Protein AF-A0A2N1WD27-F1 (afdb_monomer_lite)

Structure (mmCIF, N/CA/C/O backbone):
data_AF-A0A2N1WD27-F1
#
_entry.id   AF-A0A2N1WD27-F1
#
loop_
_atom_site.group_PDB
_atom_site.id
_atom_site.type_symbol
_atom_site.label_atom_id
_atom_site.label_alt_id
_atom_site.label_comp_id
_atom_site.label_asym_id
_atom_site.label_entity_id
_atom_site.label_seq_id
_atom_site.pdbx_PDB_ins_code
_atom_site.Cartn_x
_atom_site.Cartn_y
_atom_site.Cartn_z
_atom_site.occupancy
_atom_site.B_iso_or_equiv
_atom_site.auth_seq_id
_atom_site.auth_comp_id
_atom_site.auth_asym_id
_atom_site.auth_atom_id
_atom_site.pdbx_PDB_model_num
ATOM 1 N N . MET A 1 1 ? 9.491 15.174 7.357 1.00 64.56 1 MET A N 1
ATOM 2 C CA . MET A 1 1 ? 8.780 13.883 7.474 1.00 64.56 1 MET A CA 1
ATOM 3 C C . MET A 1 1 ? 7.460 14.091 8.195 1.00 64.56 1 MET A C 1
ATOM 5 O O . MET A 1 1 ? 7.411 14.002 9.409 1.00 64.56 1 MET A O 1
ATOM 9 N N . ILE A 1 2 ? 6.407 14.437 7.459 1.00 92.50 2 ILE A N 1
ATOM 10 C CA . ILE A 1 2 ? 5.065 14.607 8.039 1.00 92.50 2 ILE A CA 1
ATOM 11 C C . ILE A 1 2 ? 4.198 13.405 7.642 1.00 92.50 2 ILE A C 1
ATOM 13 O O . ILE A 1 2 ? 3.631 12.753 8.510 1.00 92.50 2 ILE A O 1
ATOM 17 N N . GLY A 1 3 ? 4.207 13.022 6.359 1.00 92.94 3 GLY A N 1
ATOM 18 C CA . GLY A 1 3 ? 3.419 11.891 5.850 1.00 92.94 3 GLY A CA 1
ATOM 19 C C . GLY A 1 3 ? 3.654 10.574 6.597 1.00 92.94 3 GLY A C 1
ATOM 20 O O . GLY A 1 3 ? 2.706 9.997 7.118 1.00 92.94 3 GLY A O 1
ATOM 21 N N . ALA A 1 4 ? 4.909 10.129 6.724 1.00 94.44 4 ALA A N 1
ATOM 22 C CA . ALA A 1 4 ? 5.231 8.874 7.415 1.00 94.44 4 ALA A CA 1
ATOM 23 C C . ALA A 1 4 ? 4.758 8.852 8.885 1.00 94.44 4 ALA A C 1
ATOM 25 O O . ALA A 1 4 ? 4.253 7.834 9.350 1.00 94.44 4 ALA A O 1
ATOM 26 N N . PHE A 1 5 ? 4.854 9.984 9.595 1.00 95.06 5 PHE A N 1
ATOM 27 C CA . PHE A 1 5 ? 4.371 10.106 10.974 1.00 95.06 5 PHE A CA 1
ATOM 28 C C . PHE A 1 5 ? 2.852 9.904 11.066 1.00 95.06 5 PHE A C 1
ATOM 30 O O . PHE A 1 5 ? 2.384 9.144 11.912 1.00 95.06 5 PHE A O 1
ATOM 37 N N . TYR A 1 6 ? 2.080 10.529 10.169 1.00 95.31 6 TYR A N 1
ATOM 38 C CA . TYR A 1 6 ? 0.624 10.372 10.145 1.00 95.31 6 TYR A CA 1
ATOM 39 C C . TYR A 1 6 ? 0.189 8.961 9.737 1.00 95.31 6 TYR A C 1
ATOM 41 O O . TYR A 1 6 ? -0.715 8.416 10.366 1.00 95.31 6 TYR A O 1
ATOM 49 N N . TYR A 1 7 ? 0.854 8.335 8.760 1.00 95.00 7 TYR A N 1
ATOM 50 C CA . TYR A 1 7 ? 0.557 6.949 8.378 1.00 95.00 7 TYR A CA 1
ATOM 51 C C . TYR A 1 7 ? 0.766 5.980 9.542 1.00 95.00 7 TYR A C 1
ATOM 53 O O . TYR A 1 7 ? -0.132 5.205 9.869 1.00 95.00 7 TYR A O 1
ATOM 61 N N . LEU A 1 8 ? 1.918 6.057 10.214 1.00 94.81 8 LEU A N 1
ATOM 62 C CA . LEU A 1 8 ? 2.206 5.192 11.358 1.00 94.81 8 LEU A CA 1
ATOM 63 C C . LEU A 1 8 ? 1.264 5.464 12.534 1.00 94.81 8 LEU A C 1
ATOM 65 O O . LEU A 1 8 ? 0.846 4.523 13.206 1.00 94.81 8 LEU A O 1
ATOM 69 N N . ARG A 1 9 ? 0.881 6.728 12.763 1.00 95.12 9 ARG A N 1
ATOM 70 C CA . ARG A 1 9 ? -0.123 7.077 13.774 1.00 95.12 9 ARG A CA 1
ATOM 71 C C . ARG A 1 9 ? -1.460 6.401 13.479 1.00 95.12 9 ARG A C 1
ATOM 73 O O . ARG A 1 9 ? -2.019 5.808 14.387 1.00 95.12 9 ARG A O 1
ATOM 80 N N . ILE A 1 10 ? -1.945 6.436 12.238 1.00 94.75 10 ILE A N 1
ATOM 81 C CA . ILE A 1 10 ? -3.220 5.802 11.860 1.00 94.75 10 ILE A CA 1
ATOM 82 C C . ILE A 1 10 ? -3.165 4.285 12.057 1.00 94.75 10 ILE A C 1
ATOM 84 O O . ILE A 1 10 ? -4.077 3.722 12.657 1.00 94.75 10 ILE A O 1
ATOM 88 N N . VAL A 1 11 ? -2.088 3.625 11.616 1.00 95.19 11 VAL A N 1
ATOM 89 C CA . VAL A 1 11 ? -1.910 2.176 11.826 1.00 95.19 11 VAL A CA 1
ATOM 90 C C . VAL A 1 11 ? -1.911 1.843 13.315 1.00 95.19 11 VAL A C 1
ATOM 92 O O . VAL A 1 11 ? -2.534 0.867 13.728 1.00 95.19 11 VAL A O 1
ATOM 95 N N . LYS A 1 12 ? -1.257 2.678 14.131 1.00 94.19 12 LYS A N 1
ATOM 96 C CA . LYS A 1 12 ? -1.271 2.515 15.581 1.00 94.19 12 LYS A CA 1
ATOM 97 C C . LYS A 1 12 ? -2.695 2.599 16.143 1.00 94.19 12 LYS A C 1
ATOM 99 O O . LYS A 1 12 ? -3.096 1.684 16.851 1.00 94.19 12 LYS A O 1
ATOM 104 N N . LEU A 1 13 ? -3.449 3.644 15.795 1.00 94.31 13 LEU A N 1
ATOM 105 C CA . LEU A 1 13 ? -4.834 3.822 16.251 1.00 94.31 13 LEU A CA 1
ATOM 106 C C . LEU A 1 13 ? -5.716 2.619 15.850 1.00 94.31 13 LEU A C 1
ATOM 108 O O . LEU A 1 13 ? -6.509 2.147 16.648 1.00 94.31 13 LEU A O 1
ATOM 112 N N . MET A 1 14 ? -5.554 2.079 14.634 1.00 91.56 14 MET A N 1
ATOM 113 C CA . MET A 1 14 ? -6.381 0.963 14.141 1.00 91.56 14 MET A CA 1
ATOM 114 C C . MET A 1 14 ? -6.163 -0.371 14.869 1.00 91.56 14 MET A C 1
ATOM 116 O O . MET A 1 14 ? -7.108 -1.147 14.979 1.00 91.56 14 MET A O 1
ATOM 120 N N . TYR A 1 15 ? -4.934 -0.674 15.298 1.00 90.94 15 TYR A N 1
ATOM 121 C CA . TYR A 1 15 ? -4.587 -1.991 15.855 1.00 90.94 15 TYR A CA 1
ATOM 122 C C . TYR A 1 15 ? -4.378 -2.002 17.370 1.00 90.94 15 TYR A C 1
ATOM 124 O O . TYR A 1 15 ? -4.484 -3.066 17.976 1.00 90.94 15 TYR A O 1
ATOM 132 N N . PHE A 1 16 ? -4.032 -0.861 17.971 1.00 93.38 16 PHE A N 1
ATOM 133 C CA . PHE A 1 16 ? -3.671 -0.792 19.389 1.00 93.38 16 PHE A CA 1
ATOM 134 C C . PHE A 1 16 ? -4.703 -0.073 20.255 1.00 93.38 16 PHE A C 1
ATOM 136 O O . PHE A 1 16 ? -4.698 -0.303 21.464 1.00 93.38 16 PHE A O 1
ATOM 143 N N . ASP A 1 17 ? -5.568 0.760 19.676 1.00 91.44 17 ASP A N 1
ATOM 144 C CA . ASP A 1 17 ? -6.622 1.423 20.439 1.00 91.44 17 ASP A CA 1
ATOM 145 C C . ASP A 1 17 ? -7.914 0.600 20.423 1.00 91.44 17 ASP A C 1
ATOM 147 O O . ASP A 1 17 ? -8.175 -0.207 19.527 1.00 91.44 17 ASP A O 1
ATOM 151 N N . GLU A 1 18 ? -8.729 0.790 21.457 1.00 89.06 18 GLU A N 1
ATOM 152 C CA . GLU A 1 18 ? -9.991 0.078 21.607 1.00 89.06 18 GLU A CA 1
ATOM 153 C C . GLU A 1 18 ? -11.028 0.587 20.587 1.00 89.06 18 GLU A C 1
ATOM 155 O O . GLU A 1 18 ? -11.243 1.798 20.485 1.00 89.06 18 GLU A O 1
ATOM 160 N N . PRO A 1 19 ? -11.689 -0.302 19.818 1.00 85.88 19 PRO A N 1
ATOM 161 C CA . PRO A 1 19 ? -12.655 0.124 18.815 1.00 85.88 19 PRO A CA 1
ATOM 162 C C . PRO A 1 19 ? -13.917 0.697 19.465 1.00 85.88 19 PRO A C 1
ATOM 164 O O . PRO A 1 19 ? -14.571 0.028 20.267 1.00 85.88 19 PRO A O 1
ATOM 167 N N . GLU A 1 20 ? -14.320 1.893 19.035 1.00 85.31 20 GLU A N 1
ATOM 168 C CA . GLU A 1 20 ? -15.581 2.526 19.455 1.00 85.31 20 GLU A CA 1
ATOM 169 C C . GLU A 1 20 ? -16.814 1.730 18.996 1.00 85.31 20 GLU A C 1
ATOM 171 O O . GLU A 1 20 ? -17.849 1.719 19.662 1.00 85.31 20 GLU A O 1
ATOM 176 N N . VAL A 1 21 ? -16.703 1.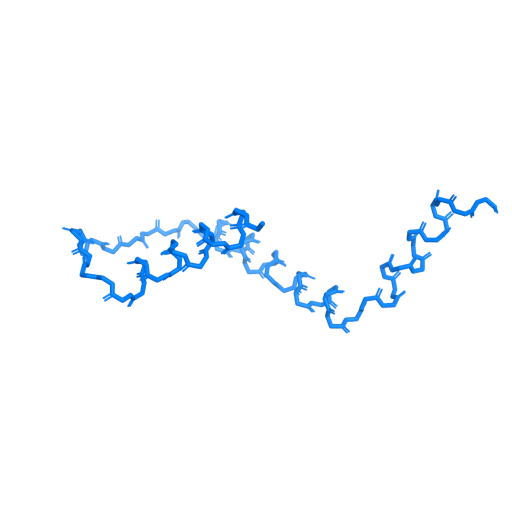030 17.862 1.00 84.75 21 VAL A N 1
ATOM 177 C CA . VAL A 1 21 ? -17.779 0.236 17.265 1.00 84.75 21 VAL A CA 1
ATOM 178 C C . VAL A 1 21 ? -17.252 -1.155 16.929 1.00 84.75 21 VAL A C 1
ATOM 180 O O . VAL A 1 21 ? -16.312 -1.312 16.156 1.00 84.75 21 VAL A O 1
ATOM 183 N N . ARG A 1 22 ? -17.886 -2.185 17.498 1.00 81.12 22 ARG A N 1
ATOM 184 C CA . ARG A 1 22 ? -17.526 -3.601 17.293 1.00 81.12 22 ARG A CA 1
ATOM 185 C C . ARG A 1 22 ? -18.411 -4.311 16.264 1.00 81.12 22 ARG A C 1
ATOM 187 O O . ARG A 1 22 ? -18.466 -5.539 16.243 1.00 81.12 22 ARG A O 1
ATOM 194 N N . THR A 1 23 ? -19.150 -3.567 15.443 1.00 86.88 23 THR A N 1
ATOM 195 C CA . THR A 1 23 ? -19.984 -4.182 14.408 1.00 86.88 23 THR A CA 1
ATOM 196 C C . THR A 1 23 ? -19.097 -4.812 13.330 1.00 86.88 23 THR A C 1
ATOM 198 O O . THR A 1 23 ? -18.094 -4.218 12.925 1.00 86.88 23 THR A O 1
ATOM 201 N N . PRO A 1 24 ? -19.423 -6.030 12.863 1.00 82.56 24 PRO A N 1
ATOM 202 C CA . PRO A 1 24 ? -18.654 -6.673 11.811 1.00 82.56 24 PRO A CA 1
ATOM 203 C C . PRO A 1 24 ? -18.767 -5.869 10.513 1.00 82.56 24 PRO A C 1
ATOM 205 O O . PRO A 1 24 ? -19.860 -5.534 10.054 1.00 82.56 24 PRO A O 1
ATOM 208 N N . ILE A 1 25 ? -17.619 -5.573 9.906 1.00 85.50 25 ILE A N 1
ATOM 209 C CA . ILE A 1 25 ? -17.557 -4.888 8.616 1.00 85.50 25 ILE A CA 1
ATOM 210 C C . ILE A 1 25 ? -17.810 -5.925 7.517 1.00 85.50 25 ILE A C 1
ATOM 212 O O . ILE A 1 25 ? -16.976 -6.795 7.260 1.00 85.50 25 ILE A O 1
ATOM 216 N N . HIS A 1 26 ? -18.958 -5.828 6.850 1.00 89.25 26 HIS A N 1
ATOM 217 C CA . HIS A 1 26 ? -19.285 -6.667 5.699 1.00 89.25 26 HIS A CA 1
ATOM 218 C C . HIS A 1 26 ? -18.809 -5.997 4.406 1.00 89.25 26 HIS A C 1
ATOM 220 O O . HIS A 1 26 ? -19.422 -5.049 3.921 1.00 89.25 26 HIS A O 1
ATOM 226 N N . ALA A 1 27 ? -17.712 -6.501 3.840 1.00 89.38 27 ALA A N 1
ATOM 227 C CA . ALA A 1 27 ? -17.224 -6.071 2.533 1.00 89.38 27 ALA A CA 1
ATOM 228 C C . ALA A 1 27 ? -17.830 -6.940 1.408 1.00 89.38 27 ALA A C 1
ATOM 230 O O . ALA A 1 27 ? -17.750 -8.172 1.500 1.00 89.38 27 ALA A O 1
ATOM 231 N N . PRO A 1 28 ? -18.379 -6.339 0.333 1.00 94.12 28 PRO A N 1
ATOM 232 C CA . PRO A 1 28 ? -18.801 -7.069 -0.862 1.00 94.12 28 PRO A CA 1
ATOM 233 C C . PRO A 1 28 ? -17.660 -7.900 -1.465 1.00 94.12 28 PRO A C 1
ATOM 235 O O . PRO A 1 28 ? -16.486 -7.538 -1.346 1.00 94.12 28 PRO A O 1
ATOM 238 N N . ILE A 1 29 ? -17.996 -9.003 -2.142 1.00 94.94 29 ILE A N 1
ATOM 239 C CA . ILE A 1 29 ? -17.004 -9.901 -2.761 1.00 94.94 29 ILE A CA 1
ATOM 240 C C . ILE A 1 29 ? -16.131 -9.150 -3.771 1.00 94.94 29 ILE A C 1
ATOM 242 O O . ILE A 1 29 ? -14.913 -9.312 -3.742 1.00 94.94 29 ILE A O 1
ATOM 246 N N . ASP A 1 30 ? -16.726 -8.275 -4.582 1.00 95.44 30 ASP A N 1
ATOM 247 C CA . ASP A 1 30 ? -15.999 -7.489 -5.585 1.00 95.44 30 ASP A CA 1
ATOM 248 C C . ASP A 1 30 ? -14.940 -6.592 -4.937 1.00 95.44 30 ASP A C 1
ATOM 250 O O . ASP A 1 30 ? -13.796 -6.534 -5.386 1.00 95.44 30 ASP A O 1
ATOM 254 N N . PHE A 1 31 ? -15.283 -5.956 -3.812 1.00 95.31 31 PHE A N 1
ATOM 255 C CA . PHE A 1 31 ? -14.352 -5.113 -3.066 1.00 95.31 31 PHE A CA 1
ATOM 256 C C . PHE A 1 31 ? -13.183 -5.925 -2.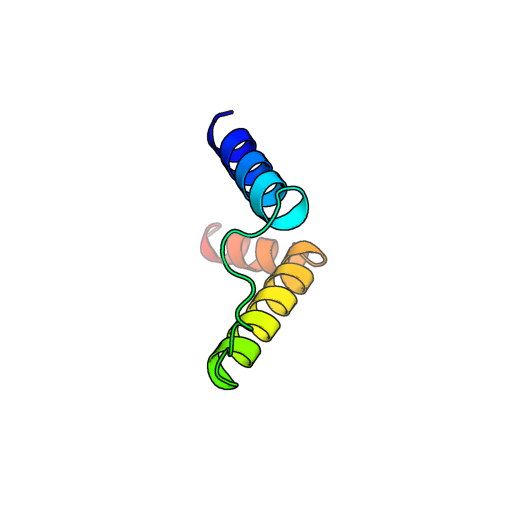496 1.00 95.31 31 PHE A C 1
ATOM 258 O O . PHE A 1 31 ? -12.026 -5.514 -2.593 1.00 95.31 31 PHE A O 1
ATOM 265 N N . ARG A 1 32 ? -13.468 -7.110 -1.940 1.00 94.81 32 ARG A N 1
ATOM 266 C CA . ARG A 1 32 ? -12.431 -8.018 -1.429 1.00 94.81 32 ARG A CA 1
ATOM 267 C C . ARG A 1 32 ? -11.511 -8.496 -2.549 1.00 94.81 32 ARG A C 1
ATOM 269 O O . ARG A 1 32 ? -10.298 -8.479 -2.367 1.00 94.81 32 ARG A O 1
ATOM 276 N N . ALA A 1 33 ? -12.072 -8.870 -3.699 1.00 96.81 33 ALA A N 1
ATOM 277 C CA . ALA A 1 33 ? -11.305 -9.310 -4.859 1.00 96.81 33 ALA A CA 1
ATOM 278 C C . ALA A 1 33 ? -10.355 -8.210 -5.350 1.00 96.81 33 ALA A C 1
ATOM 280 O O . ALA A 1 33 ? -9.163 -8.465 -5.515 1.00 96.81 33 ALA A O 1
ATOM 281 N N . VAL A 1 34 ? -10.846 -6.974 -5.498 1.00 97.06 34 VAL A N 1
ATOM 282 C CA . VAL A 1 34 ? -10.021 -5.826 -5.906 1.00 97.06 34 VAL A CA 1
ATOM 283 C C . VAL A 1 34 ? -8.901 -5.561 -4.901 1.00 97.06 34 VAL A C 1
ATOM 285 O O . VAL A 1 34 ? -7.752 -5.397 -5.308 1.00 97.06 34 VAL A O 1
ATOM 288 N N . LEU A 1 35 ? -9.198 -5.568 -3.598 1.00 96.06 35 LEU A N 1
ATOM 289 C CA . LEU A 1 35 ? -8.191 -5.346 -2.559 1.00 96.06 35 LEU A CA 1
ATOM 290 C C . LEU A 1 35 ? -7.111 -6.439 -2.567 1.00 96.06 35 LEU A C 1
ATOM 292 O O . LEU A 1 35 ? -5.925 -6.135 -2.463 1.00 96.06 35 LEU A O 1
ATOM 296 N N . THR A 1 36 ? -7.504 -7.706 -2.729 1.00 96.88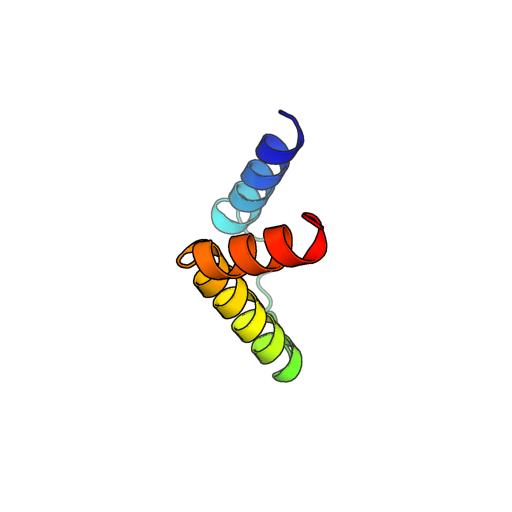 36 THR A N 1
ATOM 297 C CA . THR A 1 36 ? -6.567 -8.833 -2.815 1.00 96.88 36 THR A CA 1
ATOM 298 C C . THR A 1 36 ? -5.691 -8.745 -4.060 1.00 96.88 36 THR A C 1
ATOM 300 O O . THR A 1 36 ? -4.475 -8.886 -3.952 1.00 96.88 36 THR A O 1
ATOM 303 N N . VAL A 1 37 ? -6.277 -8.475 -5.230 1.00 97.75 37 VAL A N 1
ATOM 304 C CA . VAL A 1 37 ? -5.522 -8.316 -6.482 1.00 97.75 37 VAL A CA 1
ATOM 305 C C . VAL A 1 37 ? -4.559 -7.134 -6.382 1.00 97.75 37 VAL A C 1
ATOM 307 O O . VAL A 1 37 ? -3.397 -7.265 -6.758 1.00 97.75 37 VAL A O 1
ATOM 310 N N . ASN A 1 38 ? -5.001 -6.004 -5.825 1.00 96.75 38 ASN A N 1
ATOM 311 C CA . ASN A 1 38 ? -4.154 -4.830 -5.635 1.00 96.75 38 ASN A CA 1
ATOM 312 C C . ASN A 1 38 ? -2.985 -5.116 -4.680 1.00 96.75 38 ASN A C 1
ATOM 314 O O . ASN A 1 38 ? -1.840 -4.829 -5.019 1.00 96.75 38 ASN A O 1
ATOM 318 N N . GLY A 1 39 ? -3.252 -5.752 -3.535 1.00 96.44 39 GLY A N 1
ATOM 319 C CA . GLY A 1 39 ? -2.214 -6.143 -2.582 1.00 96.44 39 GLY A CA 1
ATOM 320 C C . GLY A 1 39 ? -1.200 -7.116 -3.187 1.00 96.44 39 GLY A C 1
ATOM 321 O O . GLY A 1 39 ? 0.004 -6.920 -3.038 1.00 96.44 39 GLY A O 1
ATOM 322 N N . LEU A 1 40 ? -1.664 -8.120 -3.940 1.00 97.06 40 LEU A N 1
ATOM 323 C CA . LEU A 1 40 ? -0.787 -9.046 -4.663 1.00 97.06 40 LEU A CA 1
ATOM 324 C C . LEU A 1 40 ? 0.056 -8.331 -5.720 1.00 97.06 40 LEU A C 1
ATOM 326 O O . LEU A 1 40 ? 1.245 -8.620 -5.837 1.00 97.06 40 LEU A O 1
ATOM 330 N N . ALA A 1 41 ? -0.522 -7.379 -6.454 1.00 95.00 41 ALA A N 1
ATOM 331 C CA . ALA A 1 41 ? 0.216 -6.578 -7.421 1.00 95.00 41 ALA A CA 1
ATOM 332 C C . ALA A 1 41 ? 1.290 -5.720 -6.737 1.00 95.00 41 ALA A C 1
ATOM 334 O O . ALA A 1 41 ? 2.428 -5.710 -7.198 1.00 95.00 41 ALA A O 1
ATOM 335 N N . MET A 1 42 ? 0.979 -5.057 -5.615 1.00 94.31 42 MET A N 1
ATOM 336 C CA . MET A 1 42 ? 1.976 -4.293 -4.854 1.00 94.31 42 MET A CA 1
ATOM 337 C C . MET A 1 42 ? 3.111 -5.183 -4.343 1.00 94.31 42 MET A C 1
ATOM 339 O O . MET A 1 42 ? 4.272 -4.795 -4.440 1.00 94.31 42 MET A O 1
ATOM 343 N N . LEU A 1 43 ? 2.800 -6.381 -3.839 1.00 94.19 43 LEU A N 1
ATOM 344 C CA . LEU A 1 43 ? 3.812 -7.345 -3.405 1.00 94.19 43 LEU A CA 1
ATOM 345 C C . LEU A 1 43 ? 4.669 -7.826 -4.579 1.00 94.19 43 LEU A C 1
ATOM 347 O O . LEU A 1 43 ? 5.892 -7.798 -4.492 1.00 94.19 43 LEU A O 1
ATOM 351 N N . GLY A 1 44 ? 4.047 -8.220 -5.691 1.00 94.00 44 GLY A N 1
ATOM 352 C CA . GLY A 1 44 ? 4.751 -8.686 -6.884 1.00 94.00 44 GLY A CA 1
ATOM 353 C C . GLY A 1 44 ? 5.660 -7.611 -7.477 1.00 94.00 44 GLY A C 1
ATOM 354 O O . GLY A 1 44 ? 6.842 -7.858 -7.694 1.00 94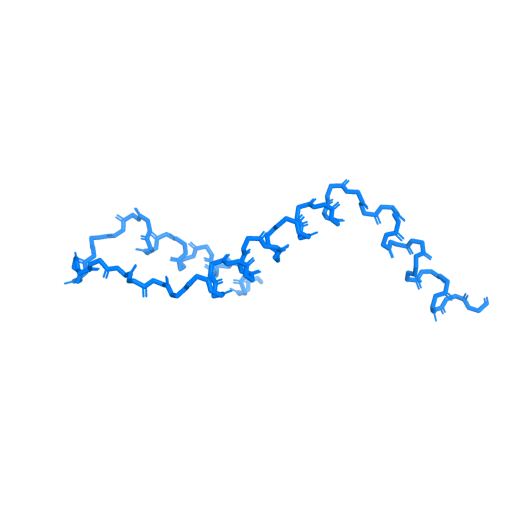.00 44 GLY A O 1
ATOM 355 N N . LEU A 1 45 ? 5.141 -6.399 -7.677 1.00 91.94 45 LEU A N 1
ATOM 356 C CA . LEU A 1 45 ? 5.906 -5.272 -8.217 1.00 91.94 45 LEU A CA 1
ATOM 357 C C . LEU A 1 45 ? 6.963 -4.750 -7.233 1.00 91.94 45 LEU A C 1
ATOM 359 O O . LEU A 1 45 ? 8.016 -4.286 -7.663 1.00 91.94 45 LEU A O 1
ATOM 363 N N . GLY A 1 46 ? 6.701 -4.824 -5.926 1.00 89.62 46 GLY A N 1
ATOM 364 C CA . GLY A 1 46 ? 7.650 -4.426 -4.889 1.00 89.62 46 GLY A CA 1
ATOM 365 C C . GLY A 1 46 ? 8.820 -5.401 -4.749 1.00 89.62 46 GLY A C 1
ATOM 366 O O . GLY A 1 46 ? 9.965 -4.966 -4.662 1.00 89.62 46 GLY A O 1
ATOM 367 N N . VAL A 1 47 ? 8.550 -6.711 -4.768 1.00 91.88 47 VAL A N 1
ATOM 368 C CA . VAL A 1 47 ? 9.582 -7.763 -4.692 1.00 91.88 47 VAL A CA 1
ATOM 369 C C . VAL A 1 47 ? 10.362 -7.869 -6.006 1.00 91.88 47 VAL A C 1
ATOM 371 O O . VAL A 1 47 ? 11.587 -7.961 -5.987 1.00 91.88 47 VAL A O 1
ATOM 374 N N . PHE A 1 48 ? 9.675 -7.813 -7.150 1.00 89.31 48 PHE A N 1
ATOM 375 C CA . PHE A 1 48 ? 10.263 -7.932 -8.489 1.00 89.31 48 PHE A CA 1
ATOM 376 C C . PHE A 1 48 ? 10.268 -6.588 -9.231 1.00 89.31 48 PHE A C 1
ATOM 378 O O . PHE A 1 48 ? 9.745 -6.455 -10.339 1.00 89.31 48 PHE A O 1
ATOM 385 N N . SER A 1 49 ? 10.894 -5.574 -8.635 1.00 87.25 49 SER A N 1
ATOM 386 C CA . SER A 1 49 ? 10.910 -4.203 -9.170 1.00 87.25 49 SER A CA 1
ATOM 387 C C . SER A 1 49 ? 11.655 -4.044 -10.502 1.00 87.25 49 SER A C 1
ATOM 389 O O . SER A 1 49 ? 11.388 -3.099 -11.243 1.00 87.25 49 SER A O 1
ATOM 391 N N . GLY A 1 50 ? 12.556 -4.971 -10.851 1.00 86.88 50 GLY A N 1
ATOM 392 C CA . GLY A 1 50 ? 13.388 -4.884 -12.057 1.00 86.88 50 GLY A CA 1
ATOM 393 C C . GLY A 1 50 ? 12.590 -4.774 -13.362 1.00 86.88 50 GLY A C 1
ATOM 394 O O . GLY A 1 50 ? 12.931 -3.960 -14.218 1.00 86.88 50 GLY A O 1
ATOM 395 N N . GLY A 1 51 ? 11.491 -5.526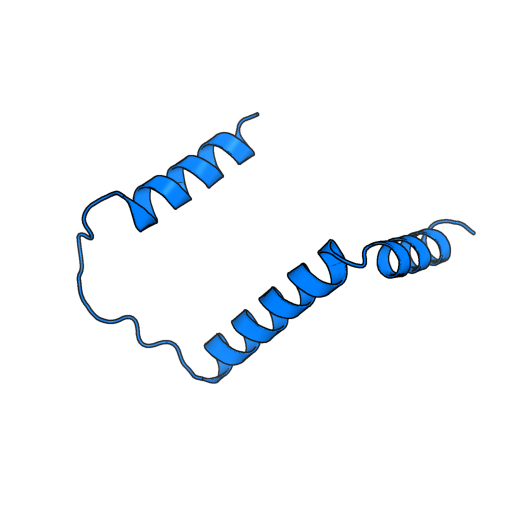 -13.497 1.00 85.31 51 GLY A N 1
ATOM 396 C CA . GLY A 1 51 ? 10.620 -5.442 -14.675 1.00 85.31 51 GLY A CA 1
ATOM 397 C C . GLY A 1 51 ? 9.896 -4.096 -14.778 1.00 85.31 51 GLY A C 1
ATOM 398 O O . GLY A 1 51 ? 9.840 -3.503 -15.853 1.00 85.31 51 GLY A O 1
ATOM 399 N N . LEU A 1 52 ? 9.409 -3.574 -13.646 1.00 87.56 52 LEU A N 1
ATOM 400 C CA . LEU A 1 52 ? 8.748 -2.269 -13.584 1.00 87.56 52 LEU A CA 1
ATOM 401 C C . LEU A 1 52 ? 9.716 -1.136 -13.949 1.00 87.56 52 LEU A C 1
ATOM 403 O O . LEU A 1 52 ? 9.371 -0.259 -14.735 1.00 87.56 52 LEU A O 1
ATOM 407 N N . ILE A 1 53 ? 10.945 -1.185 -13.428 1.00 90.62 53 ILE A N 1
ATOM 408 C CA . ILE A 1 53 ? 11.996 -0.218 -13.763 1.00 90.62 53 ILE A CA 1
ATOM 409 C C . ILE A 1 53 ? 12.337 -0.295 -15.254 1.00 90.62 53 ILE A C 1
ATOM 411 O O . ILE A 1 53 ? 12.448 0.747 -15.889 1.00 90.62 53 ILE A O 1
ATOM 415 N N . GLY A 1 54 ? 12.442 -1.496 -15.834 1.00 90.62 54 GLY A N 1
ATOM 416 C CA . GLY A 1 54 ? 12.687 -1.672 -17.268 1.00 90.62 54 GLY A CA 1
ATOM 417 C C . GLY A 1 54 ? 11.612 -1.022 -18.146 1.00 90.62 54 GLY A C 1
ATOM 418 O O . GLY A 1 54 ? 11.944 -0.330 -19.106 1.00 90.62 54 GLY A O 1
ATOM 419 N N . VAL A 1 55 ? 10.333 -1.166 -17.780 1.00 88.56 55 VAL A N 1
ATOM 420 C CA . VAL A 1 55 ? 9.221 -0.483 -18.466 1.00 88.56 55 VAL A CA 1
ATOM 421 C C . VAL A 1 55 ? 9.324 1.036 -18.315 1.00 88.56 55 VAL A C 1
ATOM 423 O O . VAL A 1 55 ? 9.171 1.751 -19.301 1.00 88.56 55 VAL A O 1
ATOM 426 N N . CYS A 1 56 ? 9.628 1.544 -17.117 1.00 91.25 56 CYS A N 1
ATOM 427 C CA . CYS A 1 56 ? 9.829 2.979 -16.904 1.00 91.25 56 CYS A CA 1
ATOM 428 C C . CYS A 1 56 ? 10.996 3.523 -17.742 1.00 91.25 56 CYS A C 1
ATOM 430 O O . CYS A 1 56 ? 10.866 4.571 -18.365 1.00 91.25 56 CYS A O 1
ATOM 432 N N . VAL A 1 57 ? 12.121 2.806 -17.792 1.00 94.12 57 VAL A N 1
ATOM 433 C CA . VAL A 1 57 ? 13.282 3.186 -18.607 1.00 94.12 57 VAL A CA 1
ATOM 434 C C . VAL A 1 57 ? 12.920 3.195 -20.088 1.00 94.12 57 VAL A C 1
ATOM 436 O O . VAL A 1 57 ? 13.277 4.144 -20.765 1.00 94.12 57 VAL A O 1
ATOM 439 N N . HIS A 1 58 ? 12.165 2.216 -20.587 1.00 93.44 58 HIS A N 1
ATOM 440 C CA . HIS A 1 58 ? 11.717 2.207 -21.982 1.00 93.44 58 HIS A CA 1
ATOM 441 C C . HIS A 1 58 ? 10.719 3.333 -22.309 1.00 93.44 58 HIS A C 1
ATOM 443 O O . HIS A 1 58 ? 10.727 3.867 -23.411 1.00 93.44 58 HIS A O 1
ATOM 449 N N . ALA A 1 59 ? 9.852 3.699 -21.361 1.00 91.56 59 ALA A N 1
ATOM 450 C CA . ALA A 1 59 ? 8.852 4.745 -21.560 1.00 91.56 59 ALA A CA 1
ATOM 451 C C . ALA A 1 59 ? 9.437 6.169 -21.497 1.00 91.56 59 ALA A C 1
ATOM 453 O O . ALA A 1 59 ? 8.926 7.062 -22.171 1.00 91.56 59 ALA A O 1
ATOM 454 N N . PHE A 1 60 ? 10.470 6.394 -20.675 1.00 89.44 60 PHE A N 1
ATOM 455 C CA . PHE A 1 60 ? 11.051 7.724 -20.434 1.00 89.44 60 PHE A CA 1
ATOM 456 C C . PHE A 1 60 ? 12.453 7.924 -21.025 1.00 89.44 60 PHE A C 1
ATOM 458 O O . PHE A 1 60 ? 12.862 9.062 -21.245 1.00 89.44 60 PHE A O 1
ATOM 465 N N . GLY A 1 61 ? 13.201 6.848 -21.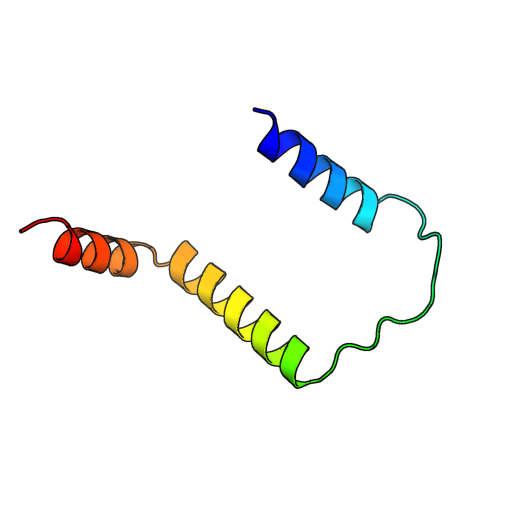252 1.00 70.50 61 GLY A N 1
ATOM 466 C CA . GLY A 1 61 ? 14.485 6.854 -21.941 1.00 70.50 61 GLY A CA 1
ATOM 467 C C . GLY A 1 61 ? 14.262 6.563 -23.418 1.00 70.50 61 GLY A C 1
ATOM 468 O O . GLY A 1 61 ? 14.097 5.404 -23.790 1.00 70.50 61 GLY A O 1
ATOM 469 N N . GLY A 1 62 ? 14.207 7.617 -24.232 1.00 57.00 62 GLY A N 1
ATOM 470 C CA . GLY A 1 62 ? 14.274 7.491 -25.692 1.00 57.00 62 GLY A CA 1
ATOM 471 C C . GLY A 1 62 ? 15.579 6.862 -26.165 1.00 57.00 62 GLY A C 1
ATOM 472 O O . GLY A 1 62 ? 16.601 7.012 -25.455 1.00 57.00 62 GLY A O 1
#

Sequence (62 aa):
MIGAFYYLRIVKLMYFDEPEVRTPIHAPIDFRAVLTVNGLAMLGLGVFSGGLIGVCVHAFGG

pLDDT: mean 90.63, std 7.25, range [57.0, 97.75]

Secondary structure (DSSP, 8-state):
--HHHHHHHHHHHHHHSPPS--------HHHHHHHHHHHHHHHHHHHTHHHHHHHHHHHH--

Foldseek 3Di:
DPVVVVVVVVVCCVPPPDDPDPDDDDDDPVRVVVVVVVVVVCVCCVVVVVVVVVVVCVVPPD

Radius of gyration: 17.84 Å; chains: 1; bounding box: 34×24×47 Å